Protein AF-A0A1V0N4R3-F1 (afdb_monomer)

Radius of gyration: 19.8 Å; Cα contacts (8 Å, |Δi|>4): 69; chains: 1; bounding box: 46×18×56 Å

Organism: NCBI:txid74969

Solvent-accessible surface area (backbone atoms only — not comparable to full-atom values): 5577 Å² total; per-residue (Å²): 133,65,71,68,59,60,51,54,42,50,50,30,24,52,51,17,25,54,51,15,25,50,51,43,52,50,52,53,51,52,52,51,51,53,52,50,52,55,52,36,58,74,69,64,46,86,81,61,74,89,68,52,68,66,58,56,51,52,52,50,52,51,51,50,54,60,48,59,75,62,50,70,76,93,72,80,65,91,51,75,67,65,54,51,53,34,52,51,37,18,52,51,20,20,51,50,12,45,72,73,80

Sequence (101 aa):
MDVSGYIILAIALIDGLLFGLAIKKGIVSAILLIIAFVLASYAGLSFVPNVSFSKVYTYAKTFFIDNISKAPGLVSLGHVGSVTLVLVLFLIGLGVGIWKG

Mean predicted aligned error: 12.38 Å

Secondary structure (DSSP, 8-state):
--HHHHHHHHHHHHHHHHHHHHHHHHHHHHHHHHHHHHHHHHTT-TTS----HHHHHHHHHHHHHHHHTTS-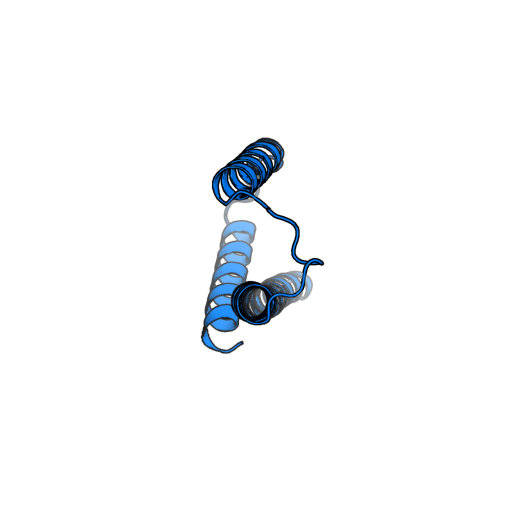-TT--S-TTHHHHHHHHHHHHHHHHHHH-

Structure (mmCIF, N/CA/C/O backbone):
data_AF-A0A1V0N4R3-F1
#
_entry.id   AF-A0A1V0N4R3-F1
#
loop_
_atom_site.group_PDB
_atom_site.id
_atom_site.type_symbol
_atom_site.label_atom_id
_atom_site.label_alt_id
_atom_site.label_comp_id
_atom_site.label_asym_id
_atom_site.label_entity_id
_atom_site.label_seq_id
_atom_site.pdbx_PDB_ins_code
_atom_site.Cartn_x
_atom_site.Cartn_y
_atom_site.Cartn_z
_atom_site.occupancy
_atom_site.B_iso_or_equiv
_atom_site.auth_seq_id
_atom_site.auth_comp_id
_atom_site.auth_asym_id
_atom_site.auth_atom_id
_atom_site.pdbx_PDB_model_num
ATOM 1 N N . MET A 1 1 ? 14.942 -2.185 -33.885 1.00 50.25 1 MET A N 1
ATOM 2 C CA . MET A 1 1 ? 14.177 -1.832 -32.671 1.00 50.25 1 MET A CA 1
ATOM 3 C C . MET A 1 1 ? 13.709 -3.139 -32.073 1.00 50.25 1 MET A C 1
ATOM 5 O O . MET A 1 1 ? 12.892 -3.812 -32.689 1.00 50.25 1 MET A O 1
ATOM 9 N N . ASP A 1 2 ? 14.327 -3.559 -30.975 1.00 57.78 2 ASP A N 1
ATOM 10 C CA . ASP A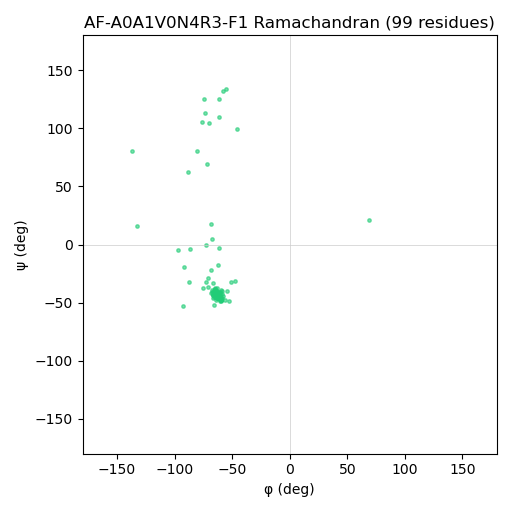 1 2 ? 14.203 -4.927 -30.476 1.00 57.78 2 ASP A CA 1
ATOM 11 C C . ASP A 1 2 ? 12.839 -5.143 -29.822 1.00 57.78 2 ASP A C 1
ATOM 13 O O . ASP A 1 2 ? 12.451 -4.412 -28.911 1.00 57.78 2 ASP A O 1
ATOM 17 N N . VAL A 1 3 ? 12.118 -6.166 -30.285 1.00 62.81 3 VAL A N 1
ATOM 18 C CA . VAL A 1 3 ? 10.787 -6.588 -29.802 1.00 62.81 3 VAL A CA 1
ATOM 19 C C . VAL A 1 3 ? 10.728 -6.672 -28.266 1.00 62.81 3 VAL A C 1
ATOM 21 O O . VAL A 1 3 ? 9.708 -6.351 -27.660 1.00 62.81 3 VAL A O 1
ATOM 24 N N . SER A 1 4 ? 11.857 -7.003 -27.636 1.00 73.31 4 SER A N 1
ATOM 25 C CA . SER A 1 4 ? 12.059 -7.039 -26.183 1.00 73.31 4 SER A CA 1
ATOM 26 C C . SER A 1 4 ? 11.702 -5.726 -25.463 1.00 73.31 4 SER A C 1
ATOM 28 O O . SER A 1 4 ? 11.059 -5.749 -24.415 1.00 73.31 4 SER A O 1
ATOM 30 N N . GLY A 1 5 ? 12.035 -4.563 -26.039 1.00 74.25 5 GLY A N 1
ATOM 31 C CA . GLY A 1 5 ? 11.782 -3.266 -25.403 1.00 74.25 5 GLY A CA 1
ATOM 32 C C . GLY A 1 5 ? 10.292 -2.948 -25.270 1.00 74.25 5 GLY A C 1
ATOM 33 O O . GLY A 1 5 ? 9.838 -2.537 -24.207 1.00 74.25 5 GLY A O 1
ATOM 34 N N . TYR A 1 6 ? 9.506 -3.204 -26.318 1.00 77.56 6 TYR A N 1
ATOM 35 C CA . TYR A 1 6 ? 8.057 -2.971 -26.305 1.00 77.56 6 TYR A CA 1
ATOM 36 C C . TYR A 1 6 ? 7.323 -3.893 -25.328 1.00 77.56 6 TYR A C 1
ATOM 38 O O . TYR A 1 6 ? 6.347 -3.475 -24.707 1.00 77.56 6 TYR A O 1
ATOM 46 N N . ILE A 1 7 ? 7.819 -5.121 -25.152 1.00 81.81 7 ILE A N 1
ATOM 47 C CA . ILE A 1 7 ? 7.267 -6.077 -24.187 1.00 81.81 7 ILE A CA 1
ATOM 48 C C . ILE A 1 7 ? 7.448 -5.554 -22.757 1.00 81.81 7 ILE A C 1
ATOM 50 O O . ILE A 1 7 ? 6.491 -5.556 -21.989 1.00 81.81 7 ILE A O 1
ATOM 54 N N . ILE A 1 8 ? 8.629 -5.029 -22.413 1.00 84.00 8 ILE A N 1
ATOM 55 C CA . ILE A 1 8 ? 8.898 -4.462 -21.079 1.00 84.00 8 ILE A CA 1
ATOM 56 C C . ILE A 1 8 ? 7.970 -3.274 -20.784 1.00 84.00 8 ILE A C 1
ATOM 58 O O . ILE A 1 8 ? 7.437 -3.159 -19.681 1.00 84.00 8 ILE A O 1
ATOM 62 N N . LEU A 1 9 ? 7.731 -2.413 -21.776 1.00 83.69 9 LEU A N 1
ATOM 63 C CA . LEU A 1 9 ? 6.822 -1.271 -21.638 1.00 83.69 9 LEU A CA 1
ATOM 64 C C . LEU A 1 9 ? 5.363 -1.701 -21.430 1.00 83.69 9 LEU A C 1
ATOM 66 O O . LEU A 1 9 ? 4.664 -1.126 -20.595 1.00 83.69 9 LEU A O 1
ATOM 70 N N . ALA A 1 10 ? 4.909 -2.720 -22.164 1.00 84.19 10 ALA A N 1
ATOM 71 C CA . ALA A 1 10 ? 3.563 -3.266 -22.019 1.00 84.19 10 ALA A CA 1
ATOM 72 C C . ALA A 1 10 ? 3.364 -3.939 -20.653 1.00 84.19 10 ALA A C 1
ATOM 74 O O . ALA A 1 10 ? 2.346 -3.702 -20.004 1.00 84.19 10 ALA A O 1
ATOM 75 N N . ILE A 1 11 ? 4.346 -4.721 -20.193 1.00 87.06 11 ILE A N 1
ATOM 76 C CA . ILE A 1 11 ? 4.315 -5.363 -18.871 1.00 87.06 11 ILE A CA 1
ATOM 77 C C . ILE A 1 11 ? 4.238 -4.302 -17.773 1.00 87.06 11 ILE A C 1
ATOM 79 O O . ILE A 1 11 ? 3.367 -4.387 -16.918 1.00 87.06 11 ILE A O 1
ATOM 83 N N . ALA A 1 12 ? 5.056 -3.248 -17.839 1.00 85.75 12 ALA A N 1
ATOM 84 C CA . ALA A 1 12 ? 5.031 -2.179 -16.843 1.00 85.75 12 ALA A CA 1
ATOM 85 C C . ALA A 1 12 ? 3.662 -1.481 -16.741 1.00 85.75 12 ALA A C 1
ATOM 87 O O . ALA A 1 12 ? 3.192 -1.185 -15.643 1.00 85.75 12 ALA A O 1
ATOM 88 N N . LEU A 1 13 ? 2.993 -1.246 -17.874 1.00 88.38 13 LEU A N 1
ATOM 89 C CA . LEU A 1 13 ? 1.647 -0.672 -17.898 1.00 88.38 13 LEU A CA 1
ATOM 90 C C . LEU A 1 13 ? 0.604 -1.623 -17.286 1.00 88.38 13 LEU A C 1
ATOM 92 O O . LEU A 1 13 ? -0.237 -1.188 -16.497 1.00 88.38 13 LEU A O 1
ATOM 96 N N . ILE A 1 14 ? 0.647 -2.906 -17.659 1.00 89.25 14 ILE A N 1
ATOM 97 C CA . ILE A 1 14 ? -0.290 -3.931 -17.177 1.00 89.25 14 ILE A CA 1
ATOM 98 C C . ILE A 1 14 ? -0.101 -4.161 -15.677 1.00 89.25 14 ILE A C 1
ATOM 100 O O . ILE A 1 14 ? -1.083 -4.168 -14.937 1.00 89.25 14 ILE A O 1
ATOM 104 N N . ASP A 1 15 ? 1.142 -4.275 -15.218 1.00 85.81 15 ASP A N 1
ATOM 105 C CA . ASP A 1 15 ? 1.464 -4.425 -13.802 1.00 85.81 15 ASP A CA 1
ATOM 106 C C . ASP A 1 15 ? 0.952 -3.221 -13.013 1.00 85.81 15 ASP A C 1
ATOM 108 O O . ASP A 1 15 ? 0.242 -3.395 -12.023 1.00 85.81 15 ASP A O 1
ATOM 112 N N . GLY A 1 16 ? 1.213 -1.998 -13.493 1.00 85.44 16 GLY A N 1
ATOM 113 C CA . GLY A 1 16 ? 0.662 -0.778 -12.903 1.00 85.44 16 GLY A CA 1
ATOM 114 C C . GLY A 1 16 ? -0.862 -0.844 -12.768 1.00 85.44 16 GLY A C 1
ATOM 115 O O . GLY A 1 16 ? -1.399 -0.607 -11.685 1.00 85.44 16 GLY A O 1
ATOM 116 N N . LEU A 1 17 ? -1.565 -1.240 -13.833 1.00 88.06 17 LEU A N 1
ATOM 117 C CA . LEU A 1 17 ? -3.025 -1.379 -13.846 1.00 88.06 17 LEU A CA 1
ATOM 118 C C . LEU A 1 17 ? -3.535 -2.389 -12.808 1.00 88.06 17 LEU A C 1
ATOM 120 O O . LEU A 1 17 ? -4.482 -2.092 -12.071 1.00 88.06 17 LEU A O 1
ATOM 124 N N . LEU A 1 18 ? -2.905 -3.563 -12.725 1.00 88.75 18 LEU A N 1
ATOM 125 C CA . LEU A 1 18 ? -3.268 -4.612 -11.772 1.00 88.75 18 LEU A CA 1
ATOM 126 C C . LEU A 1 18 ? -3.021 -4.172 -10.325 1.00 88.75 18 LEU A C 1
ATOM 128 O O . LEU A 1 18 ? -3.884 -4.383 -9.468 1.00 88.75 18 LEU A O 1
ATOM 132 N N . PHE A 1 19 ? -1.899 -3.498 -10.055 1.00 87.12 19 PHE A N 1
ATOM 133 C CA . PHE A 1 19 ? -1.617 -2.926 -8.739 1.00 87.12 19 PHE A CA 1
ATOM 134 C C . PHE A 1 19 ? -2.630 -1.848 -8.353 1.00 87.12 19 PHE A C 1
ATOM 136 O O . PHE A 1 19 ? -3.132 -1.867 -7.230 1.00 87.12 19 PHE A O 1
ATOM 143 N N . GLY A 1 20 ? -2.988 -0.945 -9.270 1.00 84.75 20 GLY A N 1
ATOM 144 C CA . GLY A 1 20 ? -3.996 0.084 -9.008 1.00 84.75 20 GLY A CA 1
ATOM 145 C C . GLY A 1 20 ? -5.354 -0.509 -8.611 1.00 84.75 20 GLY A C 1
ATOM 146 O O . GLY A 1 20 ? -5.970 -0.069 -7.637 1.00 84.75 20 GLY A O 1
ATOM 147 N N . LEU A 1 21 ? -5.780 -1.570 -9.302 1.00 86.69 21 LEU A N 1
ATOM 148 C CA . LEU A 1 21 ? -7.019 -2.290 -9.000 1.00 86.69 21 LEU A CA 1
ATOM 149 C C . LEU A 1 21 ? -6.948 -3.036 -7.656 1.00 86.69 21 LEU A C 1
ATOM 151 O O . LEU A 1 21 ? -7.904 -3.015 -6.877 1.00 86.69 21 LEU A O 1
ATOM 155 N N . ALA A 1 22 ? -5.809 -3.662 -7.347 1.00 85.06 22 ALA A N 1
ATOM 156 C CA . ALA A 1 22 ? -5.588 -4.327 -6.065 1.00 85.06 22 ALA A CA 1
ATOM 157 C C . ALA A 1 22 ? -5.619 -3.338 -4.888 1.00 85.06 22 ALA A C 1
ATOM 159 O O . ALA A 1 22 ? -6.270 -3.611 -3.879 1.00 85.06 22 ALA A O 1
ATOM 160 N N . ILE A 1 23 ? -4.983 -2.169 -5.031 1.00 84.94 23 ILE A N 1
ATOM 161 C CA . ILE A 1 23 ? -4.991 -1.106 -4.016 1.00 84.94 23 ILE A CA 1
ATOM 162 C C . ILE A 1 23 ? -6.422 -0.648 -3.742 1.00 84.94 23 ILE A C 1
ATOM 164 O O . ILE A 1 23 ? -6.837 -0.602 -2.584 1.00 84.94 23 ILE A O 1
ATOM 168 N N . LYS A 1 24 ? -7.204 -0.357 -4.789 1.00 82.25 24 LYS A N 1
ATOM 169 C CA . LYS A 1 24 ? -8.584 0.108 -4.616 1.00 82.25 24 LYS A CA 1
ATOM 170 C C . LYS A 1 24 ? -9.436 -0.922 -3.871 1.00 82.25 24 LYS A C 1
ATOM 172 O O . LYS A 1 24 ? -10.095 -0.578 -2.891 1.00 82.25 24 LYS A O 1
ATOM 177 N N . LYS A 1 25 ? -9.373 -2.196 -4.274 1.00 83.12 25 LYS A N 1
ATOM 178 C CA . LYS A 1 25 ? -10.089 -3.290 -3.594 1.00 83.12 25 LYS A CA 1
ATOM 179 C C . LYS A 1 25 ? -9.614 -3.495 -2.155 1.00 83.12 25 LYS A C 1
ATOM 181 O O . LYS A 1 25 ? -10.439 -3.735 -1.275 1.00 83.12 25 LYS A O 1
ATOM 186 N N . GLY A 1 26 ? -8.316 -3.343 -1.898 1.00 83.38 26 GLY A N 1
ATOM 187 C CA . GLY A 1 26 ? -7.746 -3.380 -0.551 1.00 83.38 26 GLY A CA 1
ATOM 188 C C . GLY A 1 26 ? -8.304 -2.276 0.350 1.00 83.38 26 GLY A C 1
ATOM 189 O O . GLY A 1 26 ? -8.723 -2.555 1.473 1.00 83.38 26 GLY A O 1
ATOM 190 N N . ILE A 1 27 ? -8.396 -1.042 -0.158 1.00 85.12 27 ILE A N 1
ATOM 191 C CA . ILE A 1 27 ? -8.987 0.091 0.572 1.00 85.12 27 ILE A CA 1
ATOM 192 C C . ILE A 1 27 ? -10.467 -0.171 0.869 1.00 85.12 27 ILE A C 1
ATOM 194 O O . ILE A 1 27 ? -10.897 -0.001 2.008 1.00 85.12 27 ILE A O 1
ATOM 198 N N . VAL A 1 28 ? -11.242 -0.634 -0.120 1.00 84.88 28 VAL A N 1
ATOM 199 C CA . VAL A 1 28 ? -12.665 -0.970 0.077 1.00 84.88 28 VAL A CA 1
ATOM 200 C C . VAL A 1 28 ? -12.828 -2.038 1.163 1.00 84.88 28 VAL A C 1
ATOM 202 O O . VAL A 1 28 ? -13.662 -1.882 2.053 1.00 84.88 28 VAL A O 1
ATOM 205 N N . SER A 1 29 ? -11.995 -3.082 1.150 1.00 82.00 29 SER A N 1
ATOM 206 C CA . SER A 1 29 ? -12.008 -4.124 2.182 1.00 82.00 29 SER A CA 1
ATOM 207 C C . SER A 1 29 ? -11.662 -3.582 3.571 1.00 82.00 29 SER A C 1
ATOM 209 O O . SER A 1 29 ? -12.289 -3.977 4.553 1.00 82.00 29 SER A O 1
ATOM 211 N N . ALA A 1 30 ? -10.683 -2.680 3.676 1.00 81.19 30 ALA A N 1
ATOM 212 C CA . ALA A 1 30 ? -10.306 -2.065 4.945 1.00 81.19 30 ALA A CA 1
ATOM 213 C C . ALA A 1 30 ? -11.446 -1.207 5.519 1.00 81.19 30 ALA A C 1
ATOM 215 O O . ALA A 1 30 ? -11.736 -1.284 6.712 1.00 81.19 30 ALA A O 1
ATOM 216 N N . ILE A 1 31 ? -12.139 -0.441 4.669 1.00 85.50 31 ILE A N 1
ATOM 217 C CA . ILE A 1 31 ? -13.313 0.348 5.071 1.00 85.50 31 ILE A CA 1
ATOM 218 C C . ILE A 1 31 ? -14.433 -0.573 5.567 1.00 85.50 31 ILE A C 1
ATOM 220 O O . ILE A 1 31 ? -15.005 -0.323 6.628 1.00 85.50 31 ILE A O 1
ATOM 224 N N . LEU A 1 32 ? -14.718 -1.664 4.848 1.00 82.81 32 LEU A N 1
ATOM 225 C CA . LEU A 1 32 ? -15.739 -2.635 5.250 1.00 82.81 32 LEU A CA 1
ATOM 226 C C . LEU A 1 32 ? -15.430 -3.255 6.620 1.00 82.81 32 LEU A C 1
ATOM 228 O O . LEU A 1 32 ? -16.323 -3.444 7.441 1.00 82.81 32 LEU A O 1
ATOM 232 N N . LEU A 1 33 ? -14.152 -3.527 6.877 1.00 80.38 33 LEU A N 1
ATOM 233 C CA . LEU A 1 33 ? -13.668 -4.068 8.141 1.00 80.38 33 LEU A CA 1
ATOM 234 C C . LEU A 1 33 ? -13.818 -3.064 9.296 1.00 80.38 33 LEU A C 1
ATOM 236 O O . LEU A 1 33 ? -14.237 -3.451 10.385 1.00 80.38 33 LEU A O 1
ATOM 240 N N . ILE A 1 34 ? -13.570 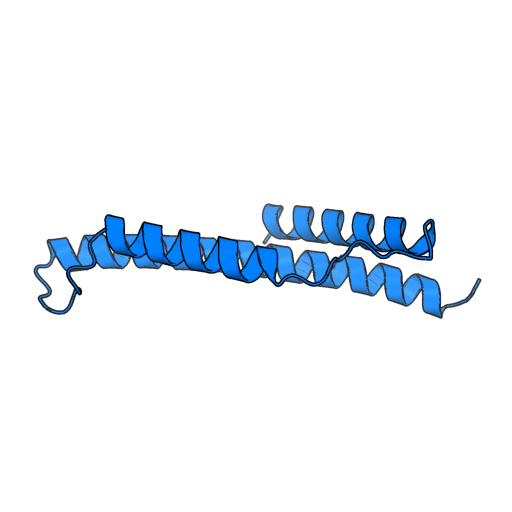-1.771 9.060 1.00 80.88 34 ILE A N 1
ATOM 241 C CA . ILE A 1 34 ? -13.855 -0.714 10.046 1.00 80.88 34 ILE A CA 1
ATOM 242 C C . ILE A 1 34 ? -15.355 -0.673 10.364 1.00 80.88 34 ILE A C 1
ATOM 244 O O . ILE A 1 34 ? -15.733 -0.654 11.535 1.00 80.88 34 ILE A O 1
ATOM 248 N N . ILE A 1 35 ? -16.214 -0.707 9.341 1.00 83.81 35 ILE A N 1
ATOM 249 C CA . ILE A 1 35 ? -17.674 -0.714 9.519 1.00 83.81 35 ILE A CA 1
ATOM 250 C C . ILE A 1 35 ? -18.116 -1.951 10.314 1.00 83.81 35 ILE A C 1
ATOM 252 O O . ILE A 1 35 ? -18.920 -1.832 11.239 1.00 83.81 35 ILE A O 1
ATOM 256 N N . ALA A 1 36 ? -17.553 -3.124 10.014 1.00 83.19 36 ALA A N 1
ATOM 257 C CA . ALA A 1 36 ? -17.829 -4.357 10.744 1.00 83.19 36 ALA A CA 1
ATOM 258 C C . ALA A 1 36 ? -17.447 -4.249 12.229 1.00 83.19 36 ALA A C 1
ATOM 260 O O . ALA A 1 36 ? -18.218 -4.678 13.084 1.00 83.19 36 ALA A O 1
ATOM 261 N N . PHE A 1 37 ? -16.310 -3.624 12.559 1.00 77.75 37 PHE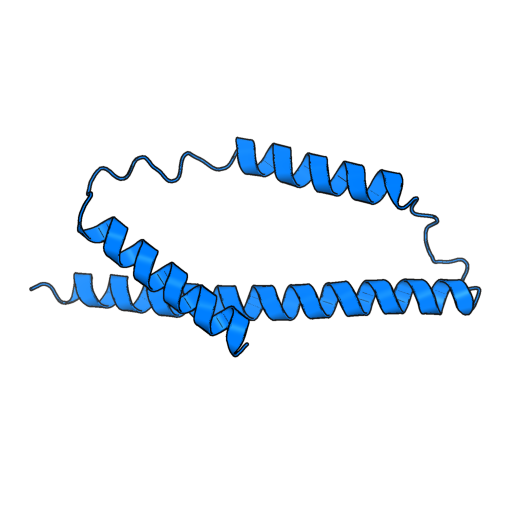 A N 1
ATOM 262 C CA . PHE A 1 37 ? -15.927 -3.388 13.953 1.00 77.75 37 PHE A CA 1
ATOM 263 C C . PHE A 1 37 ? -16.868 -2.424 14.681 1.00 77.75 37 PHE A C 1
ATOM 265 O O . PHE A 1 37 ? -17.200 -2.668 15.842 1.00 77.75 37 PHE A O 1
ATOM 272 N N . VAL A 1 38 ? -17.335 -1.362 14.017 1.00 79.62 38 VAL A N 1
ATOM 273 C CA . VAL A 1 38 ? -18.316 -0.428 14.598 1.00 79.62 38 VAL A CA 1
ATOM 274 C C . VAL A 1 38 ? -19.637 -1.144 14.891 1.00 79.62 38 VAL A C 1
ATOM 276 O O . VAL A 1 38 ? -20.171 -1.022 15.992 1.00 79.62 38 VAL A O 1
ATOM 279 N N . LEU A 1 39 ? -20.133 -1.943 13.941 1.00 81.62 39 LEU A N 1
ATOM 280 C CA . LEU A 1 39 ? -21.355 -2.734 14.108 1.00 81.62 39 LEU A CA 1
ATOM 281 C C . LEU A 1 39 ? -21.215 -3.792 15.208 1.00 81.62 39 LEU A C 1
ATOM 283 O O . LEU A 1 39 ? -22.122 -3.947 16.019 1.00 81.62 39 LEU A O 1
ATOM 287 N N . ALA A 1 40 ? -20.081 -4.490 15.273 1.00 77.62 40 ALA A N 1
ATOM 288 C CA . ALA A 1 40 ? -19.821 -5.495 16.301 1.00 77.62 40 ALA A CA 1
ATOM 289 C C . ALA A 1 40 ? -19.735 -4.882 17.710 1.00 77.62 40 ALA A C 1
ATOM 291 O O . ALA A 1 40 ? -20.244 -5.469 18.665 1.00 77.62 40 ALA A O 1
ATOM 292 N N . SER A 1 41 ? -19.147 -3.684 17.826 1.00 71.19 41 SER A N 1
ATOM 293 C CA . SER A 1 41 ? -19.123 -2.899 19.065 1.00 71.19 41 SER A CA 1
ATOM 294 C C . SER A 1 41 ? -20.537 -2.499 19.503 1.00 71.19 41 SER A C 1
ATOM 296 O O . SER A 1 41 ? -20.907 -2.706 20.657 1.00 71.19 41 SER A O 1
ATOM 298 N N . TYR A 1 42 ? -21.366 -2.015 18.569 1.00 75.69 42 TYR A N 1
ATOM 299 C CA . TYR A 1 42 ? -22.765 -1.672 18.846 1.00 75.69 42 TYR A CA 1
ATOM 300 C C . TYR A 1 42 ? -23.614 -2.895 19.227 1.00 75.69 42 TYR A C 1
ATOM 302 O O . TYR A 1 42 ? -24.443 -2.819 20.129 1.00 75.69 42 TYR A O 1
ATOM 310 N N . ALA A 1 43 ? -23.377 -4.040 18.585 1.00 80.69 43 ALA A N 1
ATOM 311 C CA . ALA A 1 43 ? -24.058 -5.301 18.873 1.00 80.69 43 ALA A CA 1
ATOM 312 C C . ALA A 1 43 ? -23.619 -5.959 20.199 1.00 80.69 43 ALA A C 1
ATOM 314 O O . ALA A 1 43 ? -24.119 -7.030 20.539 1.00 80.69 43 ALA A O 1
ATOM 315 N N . GLY A 1 44 ? -22.682 -5.357 20.944 1.00 68.88 44 GLY A N 1
ATOM 316 C CA . GLY A 1 44 ? -22.219 -5.875 22.234 1.00 68.88 44 GLY A CA 1
ATOM 317 C C . GLY A 1 44 ? -21.414 -7.174 22.130 1.00 68.88 44 GLY A C 1
ATOM 318 O O . GLY A 1 44 ? -21.304 -7.914 23.109 1.00 68.88 44 GLY A O 1
ATOM 319 N N . LEU A 1 45 ? -20.847 -7.477 20.957 1.00 69.69 45 LEU A N 1
ATOM 320 C CA . LEU A 1 45 ? -20.017 -8.662 20.765 1.00 69.69 45 LEU A CA 1
ATOM 321 C C . LEU A 1 45 ? -18.690 -8.481 21.522 1.00 69.69 45 LEU A C 1
ATOM 323 O O . LEU A 1 45 ? -17.781 -7.791 21.067 1.00 69.69 45 LEU A O 1
ATOM 327 N N . SER A 1 46 ? -18.554 -9.158 22.667 1.00 60.91 46 SER A N 1
ATOM 328 C CA . SER A 1 46 ? -17.365 -9.126 23.545 1.00 60.91 46 SER A CA 1
ATOM 329 C C . SER A 1 46 ? -16.063 -9.641 22.895 1.00 60.91 46 SER A C 1
ATOM 331 O O . SER A 1 46 ? -15.009 -9.613 23.529 1.00 60.91 46 SER A O 1
ATOM 333 N N . PHE A 1 47 ? -16.120 -10.125 21.651 1.00 61.09 47 PHE A N 1
ATOM 334 C CA . PHE A 1 47 ? -14.967 -10.588 20.873 1.00 61.09 47 PHE A CA 1
ATOM 335 C C . PHE A 1 47 ? -14.256 -9.469 20.104 1.00 61.09 47 PHE A C 1
ATOM 337 O O . PHE A 1 47 ? -13.235 -9.738 19.475 1.00 61.09 47 PHE A O 1
ATOM 344 N N . VAL A 1 48 ? -14.759 -8.229 20.134 1.00 57.97 48 VAL A N 1
ATOM 345 C CA . VAL A 1 48 ? -14.044 -7.085 19.555 1.00 57.97 48 VAL A CA 1
ATOM 346 C C . VAL A 1 48 ? -12.878 -6.737 20.484 1.00 57.97 48 VAL A C 1
ATOM 348 O O . VAL A 1 48 ? -13.113 -6.298 21.613 1.00 57.97 48 VAL A O 1
ATOM 351 N N . PRO A 1 49 ? -11.615 -6.926 20.056 1.00 60.22 49 PRO A N 1
ATOM 352 C CA . PRO A 1 49 ? -10.478 -6.519 20.862 1.00 60.22 49 PRO A CA 1
ATOM 353 C C . PRO A 1 49 ? -10.608 -5.021 21.129 1.00 60.22 49 PRO A C 1
ATOM 355 O O . PRO A 1 49 ? -10.857 -4.254 20.199 1.00 60.22 49 PRO A O 1
ATOM 358 N N . ASN A 1 50 ? -10.439 -4.593 22.382 1.00 61.25 50 ASN A N 1
ATOM 359 C CA . ASN A 1 50 ? -10.376 -3.176 22.740 1.00 61.25 50 ASN A CA 1
ATOM 360 C C . ASN A 1 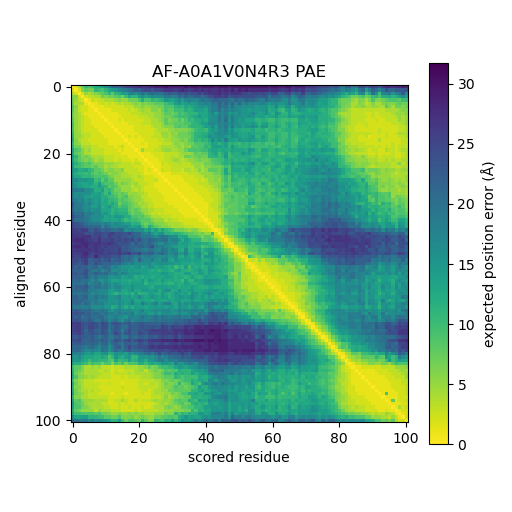50 ? -9.038 -2.604 22.234 1.00 61.25 50 ASN A C 1
ATOM 362 O O . ASN A 1 50 ? -8.085 -2.373 22.981 1.00 61.25 50 ASN A O 1
ATOM 366 N N . VAL A 1 51 ? -8.922 -2.504 20.912 1.00 60.91 51 VAL A N 1
ATOM 367 C CA . VAL A 1 51 ? -7.785 -1.914 20.229 1.00 60.91 51 VAL A CA 1
ATOM 368 C C . VAL A 1 51 ? -7.917 -0.411 20.372 1.00 60.91 51 VAL A C 1
ATOM 370 O O . VAL A 1 51 ? -8.758 0.228 19.744 1.00 60.91 51 VAL A O 1
ATOM 373 N N . SER A 1 52 ? -7.092 0.178 21.237 1.00 66.06 52 SER A N 1
ATOM 374 C CA . SER A 1 52 ? -7.048 1.630 21.314 1.00 66.06 52 SER A CA 1
ATOM 375 C C . SER A 1 52 ? -6.593 2.170 19.957 1.00 66.06 52 SER A C 1
ATOM 377 O O . SER A 1 52 ? -5.539 1.788 19.441 1.00 66.06 52 SER A O 1
ATOM 379 N N . PHE A 1 53 ? -7.388 3.071 19.375 1.00 63.28 53 PHE A N 1
ATOM 380 C CA . PHE A 1 53 ? -7.074 3.722 18.097 1.00 63.28 53 PHE A CA 1
ATOM 381 C C . PHE A 1 53 ? -5.657 4.319 18.088 1.00 63.28 53 PHE A C 1
ATOM 383 O O . PHE A 1 53 ? -4.970 4.290 17.069 1.00 63.28 53 PHE A O 1
ATOM 390 N N . SER A 1 54 ? -5.188 4.773 19.255 1.00 68.19 54 SER A N 1
ATOM 391 C CA . SER A 1 54 ? -3.829 5.276 19.465 1.00 68.19 54 SER A CA 1
ATOM 392 C C . SER A 1 54 ? -2.750 4.217 19.191 1.00 68.19 54 SER A C 1
ATOM 394 O O . SER A 1 54 ? -1.809 4.484 18.449 1.00 68.19 54 SER A O 1
ATOM 396 N N . LYS A 1 55 ? -2.911 2.978 19.686 1.00 70.12 55 LYS A N 1
ATOM 397 C CA . LYS A 1 55 ? -1.948 1.893 19.426 1.00 70.12 55 LYS A CA 1
ATOM 398 C C . LYS A 1 55 ? -1.932 1.495 17.953 1.00 70.12 55 LYS A C 1
ATOM 400 O O . LYS A 1 55 ? -0.854 1.334 17.393 1.00 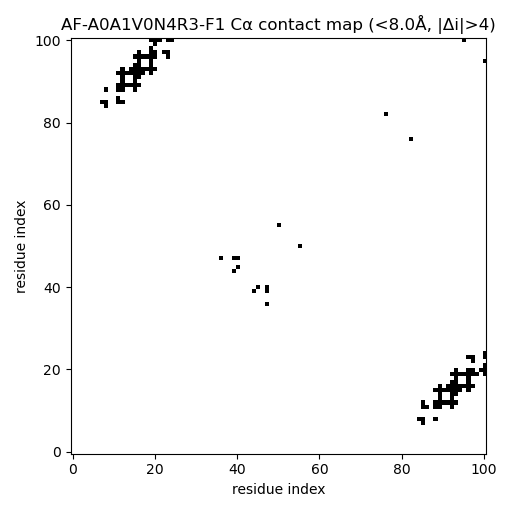70.12 55 LYS A O 1
ATOM 405 N N . VAL A 1 56 ? -3.099 1.374 17.318 1.00 69.81 56 VAL A N 1
ATOM 406 C CA . VAL A 1 56 ? -3.200 1.017 15.889 1.00 69.81 56 VAL A CA 1
ATOM 407 C C . VAL A 1 56 ? -2.500 2.061 15.017 1.00 69.81 56 VAL A C 1
ATOM 409 O O . VAL A 1 56 ? -1.727 1.702 14.132 1.00 69.81 56 VAL A O 1
ATOM 412 N N . TYR A 1 57 ? -2.703 3.348 15.310 1.00 72.19 57 TYR A N 1
ATOM 413 C CA . TYR A 1 57 ? -2.034 4.437 14.604 1.00 72.19 57 TYR A CA 1
ATOM 414 C C . TYR A 1 57 ? -0.511 4.403 14.785 1.00 72.19 57 TYR A C 1
ATOM 416 O O . TYR A 1 57 ? 0.227 4.522 13.806 1.00 72.19 57 TYR A O 1
ATOM 424 N N . THR A 1 58 ? -0.026 4.190 16.013 1.00 79.00 58 THR A N 1
ATOM 425 C CA . THR A 1 58 ? 1.413 4.061 16.281 1.00 79.00 58 THR A CA 1
ATOM 426 C C . THR A 1 58 ? 2.015 2.869 15.539 1.00 79.00 58 THR A C 1
ATOM 428 O O . THR A 1 58 ? 3.031 3.041 14.873 1.00 79.00 58 THR A O 1
ATOM 431 N N . TYR A 1 59 ? 1.375 1.696 15.571 1.00 74.62 59 TYR A N 1
ATOM 432 C CA . TYR A 1 59 ? 1.848 0.512 14.845 1.00 74.62 59 TYR A CA 1
ATOM 433 C C . TYR A 1 59 ? 1.873 0.724 13.333 1.00 74.62 59 TYR A C 1
ATOM 435 O O . TYR A 1 59 ? 2.865 0.381 12.693 1.00 74.62 59 TYR A O 1
ATOM 443 N N . ALA A 1 60 ? 0.825 1.323 12.762 1.00 72.12 60 ALA A N 1
ATOM 444 C CA . ALA A 1 60 ? 0.790 1.642 11.341 1.00 72.12 60 ALA A CA 1
ATOM 445 C C . ALA A 1 60 ? 1.930 2.600 10.973 1.00 72.12 60 ALA A C 1
ATOM 447 O O . ALA A 1 60 ? 2.692 2.324 10.051 1.00 72.12 60 ALA A O 1
ATOM 448 N N . LYS A 1 61 ? 2.106 3.689 11.731 1.00 76.12 61 LYS A N 1
ATOM 449 C CA . LYS A 1 61 ? 3.169 4.670 11.489 1.00 76.12 61 LYS A CA 1
ATOM 450 C C . LYS A 1 61 ? 4.559 4.034 11.570 1.00 76.12 61 LYS A C 1
ATOM 452 O O . LYS A 1 61 ? 5.363 4.251 10.669 1.00 76.12 61 LYS A O 1
ATOM 457 N N . THR A 1 62 ? 4.833 3.248 12.609 1.00 78.56 62 THR A N 1
ATOM 458 C CA . THR A 1 62 ? 6.114 2.546 12.767 1.00 78.56 62 THR A CA 1
ATOM 459 C C . THR A 1 62 ? 6.344 1.567 11.623 1.00 78.56 62 THR A C 1
ATOM 461 O O . THR A 1 62 ? 7.406 1.590 11.017 1.00 78.56 62 THR A O 1
ATOM 464 N N . PHE A 1 63 ? 5.326 0.796 11.230 1.00 74.62 63 PHE A N 1
ATOM 465 C CA . PHE A 1 63 ? 5.426 -0.102 10.083 1.00 74.62 63 PHE A CA 1
ATOM 466 C C . PHE A 1 63 ? 5.745 0.656 8.788 1.00 74.62 63 PHE A C 1
ATOM 468 O O . PHE A 1 63 ? 6.653 0.264 8.061 1.00 74.62 63 PHE A O 1
ATOM 475 N N . PHE A 1 64 ? 5.057 1.759 8.490 1.00 69.75 64 PHE A N 1
ATOM 476 C CA . PHE A 1 64 ? 5.346 2.538 7.283 1.00 69.75 64 PHE A CA 1
ATOM 477 C C . PHE A 1 64 ? 6.751 3.146 7.313 1.00 69.75 64 PHE A C 1
ATOM 479 O O . PHE A 1 64 ? 7.472 3.035 6.328 1.00 69.75 64 PHE A O 1
ATOM 486 N N . ILE A 1 65 ? 7.174 3.738 8.432 1.00 74.31 65 ILE A N 1
ATOM 487 C CA . ILE A 1 65 ? 8.504 4.354 8.559 1.00 74.31 65 ILE A CA 1
ATOM 488 C C . ILE A 1 65 ? 9.619 3.301 8.447 1.00 74.31 65 ILE A C 1
ATOM 490 O O . ILE A 1 65 ? 10.595 3.508 7.721 1.00 74.31 65 ILE A O 1
ATOM 494 N N . ASP A 1 66 ? 9.456 2.149 9.094 1.00 71.81 66 ASP A N 1
ATOM 495 C CA . ASP A 1 66 ? 10.451 1.073 9.097 1.00 71.81 66 ASP A CA 1
ATOM 496 C C . ASP A 1 66 ? 10.557 0.363 7.743 1.00 71.81 66 ASP A C 1
ATOM 498 O O . ASP A 1 66 ? 11.620 -0.148 7.397 1.00 71.81 66 ASP A O 1
ATOM 502 N N . ASN A 1 67 ? 9.475 0.320 6.961 1.00 66.88 67 ASN A N 1
ATOM 503 C CA . ASN A 1 67 ? 9.498 -0.277 5.625 1.00 66.88 67 ASN A CA 1
ATOM 504 C C . ASN A 1 67 ? 9.921 0.723 4.541 1.00 66.88 67 ASN A C 1
ATOM 506 O O . ASN A 1 67 ? 10.607 0.332 3.603 1.00 66.88 67 ASN A O 1
ATOM 510 N N . ILE A 1 68 ? 9.593 2.011 4.682 1.00 63.59 68 ILE A N 1
ATOM 511 C CA . ILE A 1 68 ? 10.063 3.063 3.766 1.00 63.59 68 ILE A CA 1
ATOM 512 C C . ILE A 1 68 ? 11.579 3.242 3.886 1.00 63.59 68 ILE A C 1
ATOM 514 O O . ILE A 1 68 ? 12.261 3.370 2.876 1.00 63.59 68 ILE A O 1
ATOM 518 N N . SER A 1 69 ? 12.124 3.197 5.103 1.00 61.59 69 SER A N 1
ATOM 519 C CA . SER A 1 69 ? 13.576 3.277 5.336 1.00 61.59 69 SER A CA 1
ATOM 520 C C . SER A 1 69 ? 14.350 2.049 4.835 1.00 61.59 69 SER A C 1
ATOM 522 O O . SER A 1 69 ? 15.545 2.150 4.567 1.00 61.59 69 SER A O 1
ATOM 524 N N . LYS A 1 70 ? 13.674 0.904 4.675 1.00 62.06 70 LYS A N 1
ATOM 525 C CA . LYS A 1 70 ? 14.224 -0.336 4.100 1.00 62.06 70 LYS A CA 1
ATOM 526 C C . LYS A 1 70 ? 13.907 -0.514 2.622 1.00 62.06 70 LYS A C 1
ATOM 528 O O . LYS A 1 70 ? 14.386 -1.483 2.036 1.00 62.06 70 LYS A O 1
ATOM 533 N N . ALA A 1 71 ? 13.118 0.380 2.023 1.00 55.28 71 ALA A N 1
ATOM 534 C CA . ALA A 1 71 ? 12.924 0.388 0.586 1.00 55.28 71 ALA A CA 1
ATOM 535 C C . ALA A 1 71 ? 14.312 0.632 -0.030 1.00 55.28 71 ALA A C 1
ATOM 537 O O . ALA A 1 71 ? 14.865 1.722 0.151 1.00 55.28 71 ALA A O 1
ATOM 538 N N . PRO A 1 72 ? 14.924 -0.376 -0.685 1.00 49.97 72 PRO A N 1
ATOM 539 C CA . PRO A 1 72 ? 16.221 -0.196 -1.313 1.00 49.97 72 PRO A CA 1
ATOM 540 C C . PRO A 1 72 ? 16.069 0.984 -2.256 1.00 49.97 72 PRO A C 1
ATOM 542 O O . PRO A 1 72 ? 15.050 1.054 -2.941 1.00 49.97 72 PRO A O 1
ATOM 545 N N . GLY A 1 73 ? 17.020 1.920 -2.248 1.00 52.56 73 GLY A N 1
ATOM 546 C CA . GLY A 1 73 ? 16.958 3.118 -3.074 1.00 52.56 73 GLY A CA 1
ATOM 547 C C . GLY A 1 73 ? 16.560 2.759 -4.503 1.00 52.56 73 GLY A C 1
ATOM 548 O O . GLY A 1 73 ? 17.399 2.351 -5.301 1.00 52.56 73 GLY A O 1
ATOM 549 N N . LEU A 1 74 ? 15.277 2.948 -4.828 1.00 48.78 74 LEU A N 1
ATOM 550 C CA . LEU A 1 74 ? 14.658 2.690 -6.133 1.00 48.78 74 LEU A CA 1
ATOM 551 C C . LEU A 1 74 ? 15.171 3.677 -7.198 1.00 48.78 74 LEU A C 1
ATOM 553 O O . LEU A 1 74 ? 14.532 3.876 -8.221 1.00 48.78 74 LEU A O 1
ATOM 557 N N . VAL A 1 75 ? 16.301 4.340 -6.931 1.00 49.59 75 VAL A N 1
ATOM 558 C CA . VAL A 1 75 ? 16.774 5.555 -7.595 1.00 49.59 75 VAL A CA 1
ATOM 559 C C . VAL A 1 75 ? 18.254 5.460 -7.993 1.00 49.59 75 VAL A C 1
ATOM 561 O O . VAL A 1 75 ? 18.864 6.463 -8.339 1.00 49.59 75 VAL A O 1
ATOM 564 N N . SER A 1 76 ? 18.863 4.267 -8.015 1.00 46.94 76 SER A N 1
ATOM 565 C CA . SER A 1 76 ? 20.094 4.070 -8.802 1.00 46.94 76 SER A CA 1
ATOM 566 C C . SER A 1 76 ? 19.725 3.658 -10.233 1.00 46.94 76 SER A C 1
ATOM 568 O O . SER A 1 76 ? 19.987 2.549 -10.692 1.00 46.94 76 SER A O 1
ATOM 570 N N . LEU A 1 77 ? 19.019 4.556 -10.932 1.00 49.97 77 LEU A N 1
ATOM 571 C CA . LEU A 1 77 ? 18.651 4.411 -12.341 1.00 49.97 77 LEU A CA 1
ATOM 572 C C . LEU A 1 77 ? 19.844 4.804 -13.222 1.00 49.97 77 LEU A C 1
ATOM 574 O O . LEU A 1 77 ? 19.898 5.903 -13.768 1.00 49.97 77 LEU A O 1
ATOM 578 N N . GLY A 1 78 ? 20.797 3.890 -13.398 1.00 47.97 78 GLY A N 1
ATOM 579 C CA . GLY A 1 78 ? 21.954 4.075 -14.287 1.00 47.97 78 GLY A CA 1
ATOM 580 C C . GLY A 1 78 ? 21.637 4.136 -15.795 1.00 47.97 78 GLY A C 1
ATOM 581 O O . GLY A 1 78 ? 22.562 4.193 -16.594 1.00 47.97 78 GLY A O 1
ATOM 582 N N . HIS A 1 79 ? 20.362 4.123 -16.207 1.00 54.12 79 HIS A N 1
ATOM 583 C CA . HIS A 1 79 ? 19.925 4.207 -17.610 1.00 54.12 79 HIS A CA 1
ATOM 584 C C . HIS A 1 79 ? 18.729 5.170 -17.737 1.00 54.12 79 HIS A C 1
ATOM 586 O O . HIS A 1 79 ? 17.565 4.775 -17.770 1.00 54.12 79 HIS A O 1
ATOM 592 N N . VAL A 1 80 ? 19.033 6.466 -17.774 1.00 55.91 80 VAL A N 1
ATOM 593 C CA . VAL A 1 80 ? 18.107 7.602 -17.571 1.00 55.91 80 VAL A CA 1
ATOM 594 C C . VAL A 1 80 ? 16.957 7.732 -18.589 1.00 55.91 80 VAL A C 1
ATOM 596 O O . VAL A 1 80 ? 15.974 8.413 -18.308 1.00 55.91 80 VAL A O 1
ATOM 599 N N . GLY A 1 81 ? 17.029 7.088 -19.759 1.00 56.06 81 GLY A N 1
ATOM 600 C CA . GLY A 1 81 ? 16.006 7.214 -20.812 1.00 56.06 81 GLY A CA 1
ATOM 601 C C . GLY A 1 81 ? 14.905 6.150 -20.765 1.00 56.06 81 GLY A C 1
ATOM 602 O O . GLY A 1 81 ? 13.718 6.470 -20.736 1.00 56.06 81 GLY A O 1
ATOM 603 N N . SER A 1 82 ? 15.287 4.871 -20.746 1.00 59.16 82 SER A N 1
ATOM 604 C CA . SER A 1 82 ? 14.344 3.746 -20.815 1.00 59.16 82 SER A CA 1
ATOM 605 C C . SER A 1 82 ? 13.611 3.512 -19.496 1.00 59.16 82 SER A C 1
ATOM 607 O O . SER A 1 82 ? 12.414 3.236 -19.502 1.00 59.16 82 SER A O 1
ATOM 609 N N . VAL A 1 83 ? 14.293 3.683 -18.361 1.00 61.94 83 VAL A N 1
ATOM 610 C CA . VAL A 1 83 ? 13.686 3.441 -17.046 1.00 61.94 83 VAL A CA 1
ATOM 611 C C . VAL A 1 83 ? 12.675 4.535 -16.679 1.00 61.94 83 VAL A C 1
ATOM 613 O O . VAL A 1 83 ? 11.642 4.242 -16.082 1.00 61.94 83 VAL A O 1
ATOM 616 N N . THR A 1 84 ? 12.900 5.776 -17.123 1.00 70.94 84 THR A N 1
ATOM 617 C CA . THR A 1 84 ? 11.938 6.878 -16.956 1.00 70.94 84 THR A CA 1
ATOM 618 C C . THR A 1 84 ? 10.623 6.580 -17.674 1.00 70.94 84 THR A C 1
ATOM 620 O O . THR A 1 84 ? 9.552 6.772 -17.106 1.00 70.94 84 THR A O 1
ATOM 623 N N . LEU A 1 85 ? 10.680 6.043 -18.896 1.00 76.94 85 LEU A N 1
ATOM 624 C CA . LEU A 1 85 ? 9.480 5.737 -19.676 1.00 76.94 85 LEU A CA 1
ATOM 625 C C . LEU A 1 85 ? 8.706 4.534 -19.101 1.00 76.94 85 LEU A C 1
ATOM 627 O O . LEU A 1 85 ? 7.477 4.569 -19.049 1.00 76.94 85 LEU A O 1
ATOM 631 N N . VAL A 1 86 ? 9.414 3.521 -18.590 1.00 79.94 86 VAL A N 1
ATOM 632 C CA . VAL A 1 86 ? 8.831 2.386 -17.846 1.00 79.94 86 VAL A CA 1
ATOM 633 C C . VAL A 1 86 ? 8.093 2.863 -16.590 1.00 79.94 86 VAL A C 1
ATOM 635 O O . VAL A 1 86 ? 6.943 2.487 -16.376 1.00 79.94 86 VAL A O 1
ATOM 638 N N . LEU A 1 87 ? 8.719 3.729 -15.785 1.00 79.94 87 LEU A N 1
ATOM 639 C CA . LEU A 1 87 ? 8.110 4.303 -14.579 1.00 79.94 87 LEU A CA 1
ATOM 640 C C . LEU A 1 87 ? 6.870 5.139 -14.896 1.00 79.94 87 LEU A C 1
ATOM 642 O O . LEU A 1 87 ? 5.859 5.026 -14.206 1.00 79.94 87 LEU A O 1
ATOM 646 N N . VAL A 1 88 ? 6.929 5.961 -15.945 1.00 84.12 88 VAL A N 1
ATOM 647 C CA . VAL A 1 88 ? 5.791 6.787 -16.367 1.00 84.12 88 VAL A CA 1
ATOM 648 C C . VAL A 1 88 ? 4.620 5.909 -16.809 1.00 84.12 88 VAL A C 1
ATOM 650 O O . VAL A 1 88 ? 3.499 6.130 -16.358 1.00 84.12 88 VAL A O 1
ATOM 653 N N . LEU A 1 89 ? 4.860 4.881 -17.629 1.00 84.75 89 LEU A N 1
ATOM 654 C CA . LEU A 1 89 ? 3.814 3.939 -18.046 1.00 84.75 89 LEU A CA 1
ATOM 655 C C . LEU A 1 89 ? 3.233 3.158 -16.869 1.00 84.75 89 LEU A C 1
ATOM 657 O O . LEU A 1 89 ? 2.017 3.003 -16.790 1.00 84.75 89 LEU A O 1
ATOM 661 N N . PHE A 1 90 ? 4.075 2.727 -15.932 1.00 87.00 90 PHE A N 1
ATOM 662 C CA . PHE A 1 90 ? 3.624 2.080 -14.705 1.00 87.00 90 PHE A CA 1
ATOM 663 C C . PHE A 1 90 ? 2.722 3.004 -13.876 1.00 87.00 90 PHE A C 1
ATOM 665 O O . PHE A 1 90 ? 1.641 2.593 -13.462 1.00 87.00 90 PHE A O 1
ATOM 672 N N . LEU A 1 91 ? 3.109 4.270 -13.680 1.00 86.50 91 LEU A N 1
ATOM 673 C CA . LEU A 1 91 ? 2.308 5.256 -12.945 1.00 86.50 91 LEU A CA 1
ATOM 674 C C . LEU A 1 91 ? 0.984 5.581 -13.648 1.00 86.50 91 LEU A C 1
ATOM 676 O O . LEU A 1 91 ? -0.037 5.728 -12.978 1.00 86.50 91 LEU A O 1
ATOM 680 N N . ILE A 1 92 ? 0.975 5.659 -14.982 1.00 87.94 92 ILE A N 1
ATOM 681 C CA . ILE A 1 92 ? -0.256 5.827 -15.768 1.00 87.94 92 ILE A CA 1
ATOM 682 C C . ILE A 1 92 ? -1.162 4.605 -15.588 1.00 87.94 92 ILE A C 1
ATOM 684 O O . ILE A 1 92 ? -2.346 4.766 -15.294 1.00 87.94 92 ILE A O 1
ATOM 688 N N . GLY A 1 93 ? -0.613 3.392 -15.713 1.00 85.69 93 GLY A N 1
ATOM 689 C CA . GLY A 1 93 ? -1.340 2.144 -15.477 1.00 85.69 93 GLY A CA 1
ATOM 690 C C . GLY A 1 93 ? -1.946 2.108 -14.078 1.00 85.69 93 GLY A C 1
ATOM 691 O O . GLY A 1 93 ? -3.144 1.878 -13.931 1.00 85.69 93 GLY A O 1
ATOM 692 N N . LEU A 1 94 ? -1.153 2.447 -13.062 1.00 87.56 94 LEU A N 1
ATOM 693 C CA . LEU A 1 94 ? -1.578 2.537 -11.667 1.00 87.56 94 LEU A CA 1
ATOM 694 C C . LEU A 1 94 ? -2.696 3.560 -11.475 1.00 87.56 94 LEU A C 1
ATOM 696 O O . LEU A 1 94 ? -3.719 3.235 -10.873 1.00 87.56 94 LEU A O 1
ATOM 700 N N . GLY A 1 95 ? -2.553 4.765 -12.028 1.00 86.25 95 GLY A N 1
ATOM 701 C CA . GLY A 1 95 ? -3.580 5.804 -11.960 1.00 86.25 95 GLY A CA 1
ATOM 702 C C . GLY A 1 95 ? -4.904 5.360 -12.585 1.00 86.25 95 GLY A C 1
ATOM 703 O O . GLY A 1 95 ? -5.963 5.508 -11.972 1.00 86.25 95 GLY A O 1
ATOM 704 N N . VAL A 1 96 ? -4.853 4.743 -13.769 1.00 88.62 96 VAL A N 1
ATOM 705 C CA . VAL A 1 96 ? -6.041 4.180 -14.433 1.00 88.62 96 VAL A CA 1
ATOM 706 C C . VAL A 1 96 ? -6.638 3.034 -13.615 1.00 88.62 96 VAL A C 1
ATOM 708 O O . VAL A 1 96 ? -7.860 2.959 -13.484 1.00 88.62 96 VAL A O 1
ATOM 711 N N . GLY A 1 97 ? -5.800 2.175 -13.033 1.00 85.62 97 GLY A N 1
ATOM 712 C CA . GLY A 1 97 ? -6.216 1.056 -12.190 1.00 85.62 97 GLY A CA 1
ATOM 713 C C . GLY A 1 97 ? 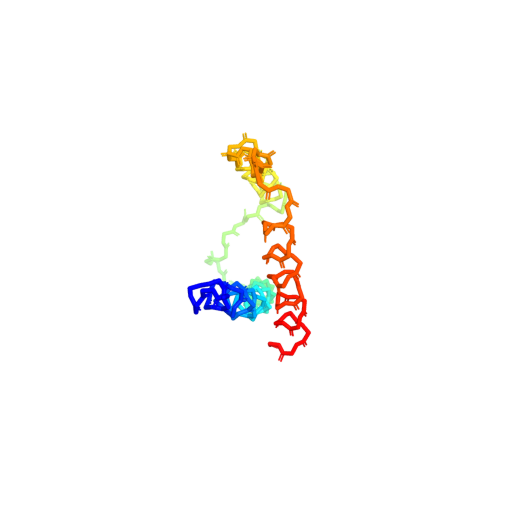-6.937 1.515 -10.927 1.00 85.62 97 GLY A C 1
ATOM 714 O O . GLY A 1 97 ? -7.966 0.949 -10.578 1.00 85.62 97 GLY A O 1
ATOM 715 N N . ILE A 1 98 ? -6.470 2.591 -10.288 1.00 86.50 98 ILE A N 1
ATOM 716 C CA . ILE A 1 98 ? -7.158 3.197 -9.138 1.00 86.50 98 ILE A CA 1
ATOM 717 C C . ILE A 1 98 ? -8.486 3.839 -9.563 1.00 86.50 98 ILE A C 1
ATOM 719 O O . ILE A 1 98 ? -9.493 3.687 -8.869 1.00 86.50 98 ILE A O 1
ATOM 723 N N . TRP A 1 99 ? -8.523 4.542 -10.702 1.00 82.50 99 TRP A N 1
ATOM 724 C CA . TRP A 1 99 ? -9.744 5.204 -11.174 1.00 82.50 99 TRP A CA 1
ATOM 725 C C . TRP A 1 99 ? -10.832 4.182 -11.528 1.00 82.50 99 TRP A C 1
ATOM 727 O O . TRP A 1 99 ? -11.964 4.277 -11.046 1.00 82.50 99 TRP A O 1
ATOM 737 N N . LYS A 1 100 ? -10.499 3.196 -12.370 1.00 75.69 100 LYS A N 1
ATOM 738 C CA . LYS A 1 100 ? -11.464 2.249 -12.948 1.00 75.69 100 LYS A CA 1
ATOM 739 C C . LYS A 1 100 ? -11.662 0.953 -12.157 1.00 75.69 100 LYS A C 1
ATOM 741 O O . LYS A 1 100 ? -12.654 0.280 -12.423 1.00 75.69 100 LYS A O 1
ATOM 746 N N . GLY A 1 101 ? -10.729 0.588 -11.273 1.00 61.03 101 GLY A N 1
ATOM 747 C CA . GLY A 1 101 ? -10.735 -0.688 -10.539 1.00 61.03 101 GLY A CA 1
ATOM 748 C C . GLY A 1 101 ? -11.778 -0.807 -9.447 1.00 61.03 101 GLY A C 1
ATOM 749 O O . GLY A 1 101 ? -12.630 0.098 -9.334 1.00 61.03 101 GLY A O 1
#

Foldseek 3Di:
DDPVLVVLLVCLLQLLLVLLQVVLVVVVVVVVVVVVLVVCVVVVPPPNPPPDPVNVVVVVVCVVVVVVVVPPPPPPCPPPPSVVSSVVSSNVSNVVNNVPD

pLDDT: mean 74.07, std 12.07, range [46.94, 89.25]

=== Feature glossary ===
Key to the feature types in this record:

pLDDT. pLDDT is the predicted lDDT-Cα score: AlphaFold's confidence that the local environment of each residue (all inter-atomic distances within 15 Å) is correctly placed. It is a per-residue number between 0 and 100, with higher meaning more reliable.

Radius of gyration, Cα contacts, bounding box. The geometric summary reports three shape descriptors. Rg (radius of gyration) measures how spread out the Cα atoms are about their centre of mass; compact globular proteins have small Rg, elongated or unfolded ones large. Cα contacts (<8 Å, |i−j|>4) count long-range residue pairs in spatial proximity — high for tightly packed folds, near zero for rods or random coil. The bounding-box extents give the protein's footprint along x, y, z in Å.

Backbone torsions (φ/ψ). Backbone dihedral angles. Every residue except chain termini has a φ (preceding-C → N → Cα → C) and a ψ (N → Cα → C → next-N). They are reported in degrees following the IUPAC sign convention. Secondary structure is essentially a statement about which (φ, ψ) basin each residue occupies.

Contact-map, Ramachandran, and PAE plots. Plot images: a contact map (which residues are close in 3D, as an N×N binary image), a Ramachandran scatter (backbone torsion angles, revealing secondary-structure composition at a glance), and — for AlphaFold structures — a PAE heatmap (pairwise prediction confidence).

Predicted aligned error. Predicted Aligned Error (PAE) is an AlphaFold confidence matrix: entry (i, j) is the expected error in the position of residue j, in ångströms, when the prediction is superimposed on the true structure at residue i. Low PAE within a block of residues means that block is internally rigid and well-predicted; high PAE between two blocks means their relative plac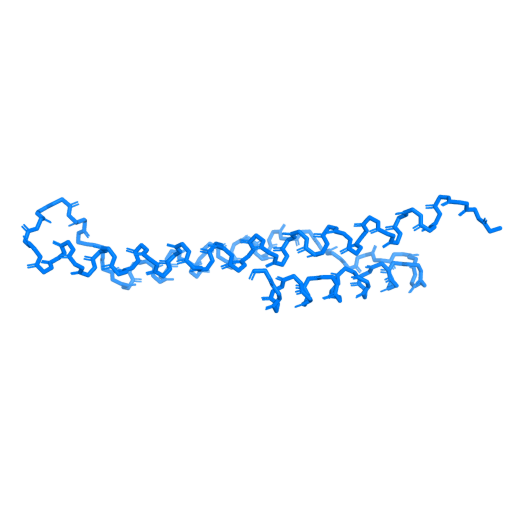ement is uncertain even if each block individually is confident.

Secondary structure (3-state, P-SEA). Three-state secondary structure (P-SEA) collapses the eight DSSP classes into helix (a), strand (b), and coil (c). P-SEA assigns these from Cα geometry alone — distances and angles — without requiring backbone oxygens, so it works on any Cα trace.

Solvent-accessible surface area. Solvent-accessible surface area (SASA) is the area in Å² traced out by the centre of a 1.4 Å probe sphere (a water molecule) rolled over the protein's van der Waals surface (Shrake–Rupley / Lee–Richards construction). Buried residues have near-zero SASA; fully exposed residues can exceed 200 Å². The total SASA scales roughly with the number of surface residues.

Foldseek 3Di. The Foldseek 3Di string encodes local 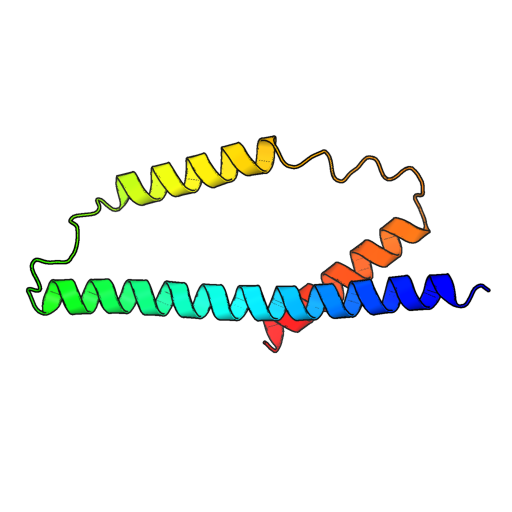tertiary geometry as a 20-letter alphabet — one character per residue — derived from the relative positions of nearby Cα atoms. Unlike the amino-acid sequence, 3Di is a direct function of the 3D structure, so two proteins with the same fold have similar 3Di strings even at low sequence identity.

B-factor. For experimental (PDB) structures, the B-factor (temperature factor) quantifies the positional spread of each atom in the crystal — a combination of thermal vibration and static disorder — in units of Å². High B-factors mark flexible loops or poorly resolved regions; low B-factors mark the rigid, well-ordered core.

mmCIF coordinates. The mmCIF block holds the 3D Cartesian coordinates of each backbone atom (N, Cα, C, O) in ångströms. mmCIF is the PDB's canonical archive format — a tagged-loop text representation of the atomic model.

InterPro / GO / CATH / organism. Functional annotations link the protein to curated databases. InterPro entries identify conserved domains and families by matching the sequence against member-database signatures (Pfam, PROSITE, CDD, …). Gene Ontology (GO) terms describe molecular function, biological process, and cellular component in a controlled vocabulary. CATH places the structure in a hierarchical fold classification (Class/Architecture/Topology/Homologous-superfamily). The organism is the source species.

Rendered structure images. Structure images are PyMOL renders from six orthogonal camera directions. Cartoon representation draws helices as coils and strands as arrows; sticks shows the backbone as bonds; surface shows the solvent-excluded envelope. Rainbow coloring maps sequence position to hue (blue→red, N→C); chain coloring assigns a distinct color per polypeptide.

Sequence. This is the polypeptide sequence — one letter per residue, N-terminus first. Length ranges from a few dozen residues for small domains to over a thousand for large multi-domain proteins.

Secondary structure (8-state, DSSP). The SS8 string is DSSP's per-residue secondary-structure call. α-helix (H) means an i→i+4 H-bond ladder; β-strand (E) means the residue participates in a β-sheet; 3₁₀ (G) and π (I) are tighter and wider helices; T/S are turns/bends; '-' is loop.

Nearest PDB structures. Structural nearest neighbors (via Foldseek easy-search vs the PDB). Reported per hit: target PDB id, E-value, and alignment TM-score. A TM-score above ~0.5 is the conventional threshold for 'same fold'.